Protein AF-A0ABD5DFS3-F1 (afdb_monomer_lite)

Secondary structure (DSSP, 8-state):
-HHHHHHHHHHHHHHHHHHHHHHHHHHHHHHHHHHHHHHHHHHHHHHHHHHHHTT-S-HHHHHHHHHHHHHHHHHHHHHH--

Organism: Acinetobacter baumannii (NCBI:txid470)

Radius of gyration: 22.95 Å; chains: 1; bounding box: 43×14×70 Å

Sequence (82 aa):
AQANVSTAQAQYDLMMAGYRAEEIAQAAAAVKQAQAAYDYAQNFYQRQLGLRASSAISANDLENARSSRDQAQATLKSAQDK

pLDDT: mean 90.6, std 9.8, range [60.19, 98.5]

InterPro domains:
  IPR059052 YbhG-like, alpha-helical hairpin domain [PF25881] (1-82)

Structure (mmCIF, N/CA/C/O backbone):
data_AF-A0ABD5DFS3-F1
#
_entry.id   AF-A0ABD5DFS3-F1
#
loop_
_atom_site.group_PDB
_atom_site.id
_atom_site.type_symbol
_atom_site.label_atom_id
_atom_site.label_alt_id
_atom_site.label_comp_id
_atom_site.label_asym_id
_atom_site.label_entity_id
_atom_site.label_seq_id
_atom_site.pdbx_PDB_ins_code
_atom_site.Cartn_x
_atom_site.Cartn_y
_atom_site.Cartn_z
_atom_site.occupancy
_atom_site.B_iso_or_equiv
_atom_site.auth_seq_id
_atom_site.auth_comp_id
_atom_site.auth_asym_id
_atom_site.auth_atom_id
_atom_site.pdbx_PDB_model_num
ATOM 1 N N . ALA A 1 1 ? -30.545 2.869 47.133 1.00 61.59 1 ALA A N 1
ATOM 2 C CA . ALA A 1 1 ? -29.653 3.690 46.281 1.00 61.59 1 ALA A CA 1
ATOM 3 C C . ALA A 1 1 ? -28.654 2.866 45.447 1.00 61.59 1 ALA A C 1
ATOM 5 O O . ALA A 1 1 ? -28.317 3.304 44.358 1.00 61.59 1 ALA A O 1
ATOM 6 N N . GLN A 1 2 ? -28.210 1.677 45.886 1.00 60.19 2 GLN A N 1
ATOM 7 C CA . GLN A 1 2 ? -27.204 0.862 45.168 1.00 60.19 2 GLN A CA 1
ATOM 8 C C . GLN A 1 2 ? -27.673 0.269 43.821 1.00 60.19 2 GLN A C 1
ATOM 10 O O . GLN A 1 2 ? -26.859 0.116 42.915 1.00 60.19 2 GLN A O 1
ATOM 15 N N . ALA A 1 3 ? -28.973 -0.001 43.649 1.00 62.84 3 ALA A N 1
ATOM 16 C CA . ALA A 1 3 ? -29.513 -0.558 42.401 1.00 62.84 3 ALA A CA 1
ATOM 17 C C . ALA A 1 3 ? -29.332 0.377 41.186 1.00 62.84 3 ALA A C 1
ATOM 19 O O . ALA A 1 3 ? -29.031 -0.085 40.092 1.00 62.84 3 ALA A O 1
ATOM 20 N N . ASN A 1 4 ? -29.428 1.696 41.382 1.00 66.38 4 ASN A N 1
ATOM 21 C CA . ASN A 1 4 ? -29.263 2.668 40.294 1.00 66.38 4 ASN A CA 1
ATOM 22 C C . ASN A 1 4 ? -27.804 2.775 39.828 1.00 66.38 4 ASN A C 1
ATOM 24 O O . ASN A 1 4 ? -27.550 2.993 38.648 1.00 66.38 4 ASN A O 1
ATOM 28 N N . VAL A 1 5 ? -26.849 2.583 40.744 1.00 72.50 5 VAL A N 1
ATOM 29 C CA . VAL A 1 5 ? -25.411 2.628 40.437 1.00 72.50 5 VAL A CA 1
ATOM 30 C C . VAL A 1 5 ? -24.993 1.400 39.627 1.00 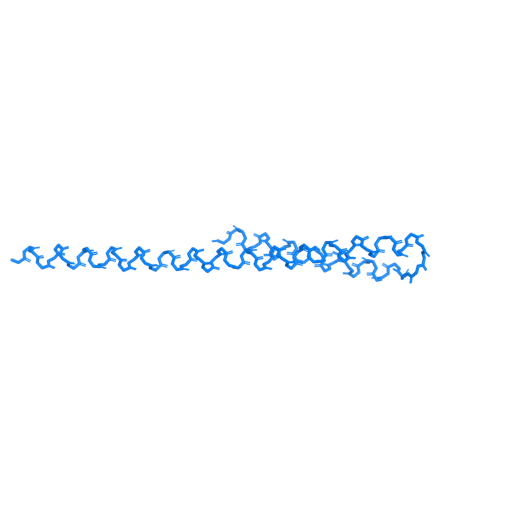72.50 5 VAL A C 1
ATOM 32 O O . VAL A 1 5 ? -24.284 1.539 38.636 1.00 72.50 5 VAL A O 1
ATOM 35 N N . SER A 1 6 ? -25.489 0.209 39.984 1.00 74.69 6 SER A N 1
ATOM 36 C CA . SER A 1 6 ? -25.197 -1.023 39.237 1.00 74.69 6 SER A CA 1
ATOM 37 C C . SER A 1 6 ? -25.736 -0.976 37.804 1.00 74.69 6 SER A C 1
ATOM 39 O O . SER A 1 6 ? -25.043 -1.393 36.879 1.00 74.69 6 SER A O 1
ATOM 41 N N . THR A 1 7 ? -26.939 -0.433 37.606 1.00 77.62 7 THR A N 1
ATOM 42 C CA . THR A 1 7 ? -27.533 -0.276 36.272 1.00 77.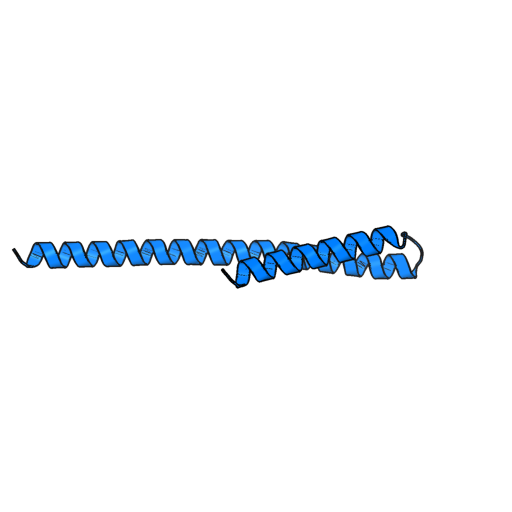62 7 THR A CA 1
ATOM 43 C C . THR A 1 7 ? -26.782 0.756 35.426 1.00 77.62 7 THR A C 1
ATOM 45 O O . THR A 1 7 ? -26.584 0.536 34.233 1.00 77.62 7 THR A O 1
ATOM 48 N N . ALA A 1 8 ? -26.330 1.860 36.030 1.00 77.56 8 ALA A N 1
ATOM 49 C CA . ALA A 1 8 ? -25.527 2.869 35.339 1.00 77.56 8 ALA A CA 1
ATOM 50 C C . ALA A 1 8 ? -24.153 2.321 34.913 1.00 77.56 8 ALA A C 1
ATOM 52 O O . ALA A 1 8 ? -23.724 2.566 33.788 1.00 77.56 8 ALA A O 1
ATOM 53 N N . GLN A 1 9 ? -23.500 1.528 35.770 1.00 80.44 9 GLN A N 1
ATOM 54 C CA . GLN A 1 9 ? -22.226 0.885 35.442 1.00 80.44 9 GLN A CA 1
ATOM 55 C C . GLN A 1 9 ? -22.377 -0.106 34.281 1.00 80.44 9 GLN A C 1
ATOM 57 O O . GLN A 1 9 ? -21.603 -0.060 33.333 1.00 80.44 9 GLN A O 1
ATOM 62 N N . ALA A 1 10 ? -23.421 -0.940 34.301 1.00 81.44 10 ALA A N 1
ATOM 63 C CA . ALA A 1 10 ? -23.680 -1.888 33.220 1.00 81.44 10 ALA A CA 1
ATOM 64 C C . ALA A 1 10 ? -23.946 -1.187 31.873 1.00 81.44 10 ALA A C 1
ATOM 66 O O . ALA A 1 10 ? -23.463 -1.639 30.837 1.00 81.44 10 ALA A O 1
ATOM 67 N N . GLN A 1 11 ? -24.678 -0.066 31.871 1.00 81.69 11 GLN A N 1
ATOM 68 C CA . GLN A 1 11 ? -24.887 0.735 30.657 1.00 81.69 11 GLN A CA 1
ATOM 69 C C . GLN A 1 11 ? -23.587 1.367 30.154 1.00 81.69 11 GLN A C 1
ATOM 71 O O . GLN A 1 11 ? -23.342 1.363 28.950 1.00 81.69 11 GLN A O 1
ATOM 76 N N . TYR A 1 12 ? -22.743 1.864 31.061 1.00 80.12 12 TYR A N 1
ATOM 77 C CA . TYR A 1 12 ? -21.428 2.395 30.713 1.00 80.12 12 TYR A CA 1
ATOM 78 C C . TYR A 1 12 ? -20.529 1.323 30.088 1.00 80.12 12 TYR A C 1
ATOM 80 O O . TYR A 1 12 ? -19.923 1.565 29.046 1.00 80.12 12 TYR A O 1
ATOM 88 N N . ASP A 1 13 ? -20.488 0.125 30.673 1.00 84.62 13 ASP A N 1
ATOM 89 C CA . ASP A 1 13 ? -19.670 -0.981 30.173 1.00 84.62 13 ASP A CA 1
ATOM 90 C C . ASP A 1 13 ? -20.155 -1.466 28.798 1.00 84.62 13 ASP A C 1
ATOM 92 O O . ASP A 1 13 ? -19.338 -1.698 27.907 1.00 84.62 13 ASP A O 1
ATOM 96 N N . LEU A 1 14 ? -21.476 -1.553 28.585 1.00 83.75 14 LEU A N 1
ATOM 97 C CA . LEU A 1 14 ? -22.069 -1.878 27.281 1.00 83.75 14 LEU A CA 1
ATOM 98 C C . LEU A 1 14 ? -21.760 -0.808 26.226 1.00 83.75 14 LEU A C 1
ATOM 100 O O . LEU A 1 14 ? -21.399 -1.141 25.099 1.00 83.75 14 LEU A O 1
ATOM 104 N N . MET A 1 15 ? -21.870 0.469 26.594 1.00 81.56 15 MET A N 1
ATOM 105 C CA . MET A 1 15 ? -21.572 1.600 25.715 1.00 81.56 15 MET A CA 1
ATOM 106 C C . MET A 1 15 ? -20.084 1.634 25.337 1.00 81.56 15 MET A C 1
ATOM 108 O O . MET A 1 15 ? -19.749 1.716 24.159 1.00 81.56 15 MET A O 1
ATOM 112 N N . MET A 1 16 ? -19.183 1.480 26.312 1.00 80.44 16 MET A N 1
ATOM 113 C CA . MET A 1 16 ? -17.736 1.367 26.088 1.00 80.44 16 MET A CA 1
ATOM 114 C C . MET A 1 16 ? -17.366 0.148 25.235 1.00 80.44 16 MET A C 1
ATOM 116 O O . MET A 1 16 ? -16.497 0.245 24.370 1.00 80.44 16 MET A O 1
ATOM 120 N N . ALA A 1 17 ? -18.008 -1.001 25.462 1.00 82.75 17 ALA A N 1
ATOM 121 C CA . ALA A 1 17 ? -17.792 -2.199 24.653 1.00 82.75 17 ALA A CA 1
ATOM 122 C C . ALA A 1 17 ? -18.243 -1.994 23.197 1.00 82.75 17 ALA A C 1
ATOM 124 O O . ALA A 1 17 ? -17.542 -2.425 22.283 1.00 82.75 17 ALA A O 1
ATOM 125 N N . GLY A 1 18 ? -19.368 -1.301 22.987 1.00 80.06 18 GLY A N 1
ATOM 126 C CA . GLY A 1 18 ? -19.853 -0.906 21.665 1.00 80.06 18 GLY A CA 1
ATOM 127 C C . GLY A 1 18 ? -18.856 -0.017 20.923 1.00 80.06 18 GLY A C 1
ATOM 128 O O . GLY A 1 18 ? -18.427 -0.378 19.830 1.00 80.06 18 GLY A O 1
ATOM 129 N N . TYR A 1 19 ? -18.401 1.072 21.553 1.00 73.88 19 TYR A N 1
ATOM 130 C CA . TYR A 1 19 ? -17.420 1.977 20.942 1.00 73.88 19 TYR A CA 1
ATOM 131 C C . TYR A 1 19 ? -16.119 1.272 20.568 1.00 73.88 19 TYR A C 1
ATOM 133 O O . TYR A 1 19 ? -15.627 1.443 19.457 1.00 73.88 19 TYR A O 1
ATOM 141 N N . ARG A 1 20 ? -15.611 0.392 21.436 1.00 84.44 20 ARG A N 1
ATOM 142 C CA . ARG A 1 20 ? -14.411 -0.397 21.125 1.00 84.44 20 ARG A CA 1
ATOM 143 C C . ARG A 1 20 ? -14.603 -1.308 19.917 1.00 84.44 20 ARG A C 1
ATOM 145 O O . ARG A 1 20 ? -13.679 -1.473 19.125 1.00 84.44 20 ARG A O 1
ATOM 152 N N . ALA A 1 21 ? -15.780 -1.915 19.769 1.00 86.38 21 ALA A N 1
ATOM 153 C CA . ALA A 1 21 ? -16.077 -2.749 18.609 1.00 86.38 21 ALA A CA 1
ATOM 154 C C . ALA A 1 21 ? -16.110 -1.921 17.314 1.00 86.38 21 ALA A C 1
ATOM 156 O O . ALA A 1 21 ? -15.584 -2.365 16.292 1.00 86.38 21 ALA A O 1
ATOM 157 N N . GLU A 1 22 ? -16.675 -0.713 17.361 1.00 83.25 22 GLU A N 1
ATOM 158 C CA . GLU A 1 22 ? -16.681 0.219 16.230 1.00 83.25 22 GLU A CA 1
ATOM 159 C C . GLU A 1 22 ? -15.265 0.694 15.872 1.00 83.25 22 GLU A C 1
ATOM 161 O O . GLU A 1 22 ? -14.901 0.680 14.696 1.00 83.25 22 GLU A O 1
ATOM 166 N N . GLU A 1 23 ? -14.436 1.032 16.862 1.00 86.44 23 GLU A N 1
ATOM 167 C CA . GLU A 1 23 ? -13.033 1.419 16.664 1.00 86.44 23 GLU A CA 1
ATOM 168 C C . GLU A 1 23 ? -12.219 0.288 16.012 1.00 86.44 23 GLU A C 1
ATOM 170 O O . GLU A 1 23 ? -11.511 0.514 15.027 1.00 86.44 23 GLU A O 1
ATOM 175 N N . ILE A 1 24 ? -12.378 -0.954 16.488 1.00 87.81 24 ILE A N 1
ATOM 176 C CA . ILE A 1 24 ? -11.734 -2.134 15.888 1.00 87.81 24 ILE A CA 1
ATOM 177 C C . ILE A 1 24 ? -12.216 -2.345 14.448 1.00 87.81 24 ILE A C 1
ATOM 179 O O . ILE A 1 24 ? -11.413 -2.638 13.560 1.00 87.81 24 ILE A O 1
ATOM 183 N N . ALA A 1 25 ? -13.518 -2.194 14.189 1.00 90.75 25 ALA A N 1
ATOM 184 C CA . ALA A 1 25 ? -14.070 -2.343 12.847 1.00 90.75 25 ALA A CA 1
ATOM 185 C C . ALA A 1 25 ? -13.518 -1.282 11.879 1.00 90.75 25 ALA A C 1
ATOM 187 O O . ALA A 1 25 ? -13.188 -1.608 10.735 1.00 90.75 25 ALA A O 1
ATOM 188 N N . GLN A 1 26 ? -13.361 -0.038 12.339 1.00 90.00 26 GLN A N 1
ATOM 189 C CA . GLN A 1 26 ? -12.758 1.046 11.564 1.00 90.00 26 GLN A CA 1
ATOM 190 C C . GLN A 1 26 ? -11.274 0.787 11.276 1.00 90.00 26 GLN A C 1
ATOM 192 O O . GLN A 1 26 ? -10.849 0.913 10.125 1.00 90.00 26 GLN A O 1
ATOM 197 N N . ALA A 1 27 ? -10.499 0.360 12.277 1.00 90.56 27 ALA A N 1
ATOM 198 C CA . ALA A 1 27 ? -9.095 -0.008 12.097 1.00 90.56 27 ALA A CA 1
ATOM 199 C C . ALA A 1 27 ? -8.942 -1.175 11.104 1.00 90.56 27 ALA A C 1
ATOM 201 O O . ALA A 1 27 ? -8.168 -1.097 10.149 1.00 90.56 27 ALA A O 1
ATOM 202 N N . ALA A 1 28 ? -9.762 -2.222 11.241 1.00 92.75 28 ALA A N 1
ATOM 203 C CA . ALA A 1 28 ? -9.767 -3.356 10.320 1.00 92.75 28 ALA A CA 1
ATOM 204 C C . ALA A 1 28 ? -10.141 -2.949 8.883 1.00 92.75 28 ALA A C 1
ATOM 206 O O . ALA A 1 28 ? -9.573 -3.475 7.922 1.00 92.75 28 ALA A O 1
ATOM 207 N N . ALA A 1 29 ? -11.080 -2.013 8.712 1.00 95.62 29 ALA A N 1
ATOM 208 C CA . ALA A 1 29 ? -11.426 -1.471 7.401 1.00 95.62 29 ALA A CA 1
ATOM 209 C C . ALA A 1 29 ? -10.258 -0.680 6.788 1.00 95.62 29 ALA A C 1
ATOM 211 O O . ALA A 1 29 ? -9.946 -0.876 5.611 1.00 95.62 29 ALA A O 1
ATOM 212 N N . ALA A 1 30 ? -9.568 0.141 7.585 1.00 94.56 30 ALA A N 1
ATOM 213 C CA . ALA A 1 30 ? -8.394 0.889 7.142 1.00 94.56 30 ALA A CA 1
ATOM 214 C C . ALA A 1 30 ? -7.253 -0.040 6.694 1.00 94.56 30 ALA A C 1
ATOM 216 O O . ALA A 1 30 ? -6.676 0.168 5.624 1.00 94.56 30 ALA A O 1
ATOM 217 N N . VAL A 1 31 ? -6.980 -1.111 7.451 1.00 96.88 31 VAL A N 1
ATOM 218 C CA . VAL A 1 31 ? -5.999 -2.141 7.067 1.00 96.88 31 VAL A CA 1
ATOM 219 C C . VAL A 1 31 ? -6.391 -2.800 5.748 1.00 96.88 31 VAL A C 1
ATOM 221 O O . VAL A 1 31 ? -5.563 -2.899 4.845 1.00 96.88 31 VAL A O 1
ATOM 224 N N . LYS A 1 32 ? -7.655 -3.216 5.593 1.00 97.25 32 LYS A N 1
ATOM 225 C CA . LYS A 1 32 ? -8.137 -3.843 4.350 1.00 97.25 32 LYS A CA 1
ATOM 226 C C . LYS A 1 32 ? -8.002 -2.917 3.144 1.00 97.25 32 LYS A C 1
ATOM 228 O O . LYS A 1 32 ? -7.582 -3.363 2.078 1.00 97.25 32 LYS A O 1
ATOM 233 N N . GLN A 1 33 ? -8.330 -1.638 3.304 1.00 97.69 33 GLN A N 1
ATOM 234 C CA . GLN A 1 33 ? -8.184 -0.649 2.240 1.00 97.69 33 GLN A CA 1
ATOM 235 C C . GLN A 1 33 ? -6.713 -0.467 1.847 1.00 97.69 33 GLN A C 1
ATOM 237 O O . GLN A 1 33 ? -6.384 -0.485 0.659 1.00 97.69 33 GLN A O 1
ATOM 242 N N . ALA A 1 34 ? -5.823 -0.325 2.831 1.00 97.62 34 ALA A N 1
ATOM 243 C CA . ALA A 1 34 ? -4.397 -0.175 2.577 1.00 97.62 34 ALA A CA 1
ATOM 244 C C . ALA A 1 34 ? -3.787 -1.439 1.945 1.00 97.62 34 ALA A C 1
ATOM 246 O O . ALA A 1 34 ? -2.942 -1.334 1.057 1.00 97.62 34 ALA A O 1
ATOM 247 N N . GLN A 1 35 ? -4.267 -2.624 2.334 1.00 97.75 35 GLN A N 1
ATOM 248 C CA . GLN A 1 35 ? -3.846 -3.898 1.751 1.00 97.75 35 GLN A CA 1
ATOM 249 C C . GLN A 1 35 ? -4.220 -3.966 0.271 1.00 97.75 35 GLN A C 1
ATOM 251 O O . GLN A 1 35 ? -3.364 -4.244 -0.562 1.00 97.75 35 GLN A O 1
ATOM 256 N N . ALA A 1 36 ? -5.465 -3.630 -0.075 1.00 98.38 36 ALA A N 1
ATOM 257 C CA . ALA A 1 36 ? -5.909 -3.616 -1.466 1.00 98.38 36 ALA A CA 1
ATOM 258 C C . ALA A 1 36 ? -5.098 -2.628 -2.326 1.00 98.38 36 ALA A C 1
ATOM 260 O O . ALA A 1 36 ? -4.745 -2.935 -3.467 1.00 98.38 36 ALA A O 1
ATOM 261 N N . ALA A 1 37 ? -4.763 -1.455 -1.777 1.00 98.06 37 ALA A N 1
ATOM 262 C CA . ALA A 1 37 ? -3.917 -0.476 -2.457 1.00 98.06 37 ALA A CA 1
ATOM 263 C C . ALA A 1 37 ? -2.489 -1.003 -2.686 1.00 98.06 37 ALA A C 1
ATOM 265 O O . ALA A 1 37 ? -1.939 -0.842 -3.779 1.00 98.06 37 ALA A O 1
ATOM 266 N N . TYR A 1 38 ? -1.904 -1.668 -1.685 1.00 98.44 38 TYR A N 1
ATOM 267 C CA . TYR A 1 38 ? -0.598 -2.312 -1.809 1.00 98.44 38 TYR A CA 1
ATOM 268 C C . TYR A 1 38 ? -0.606 -3.431 -2.854 1.00 98.44 38 TYR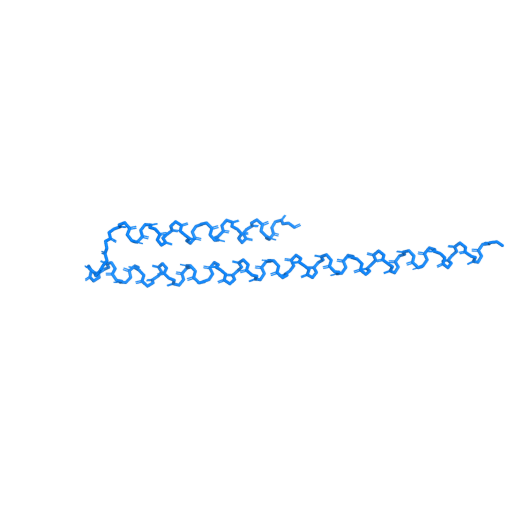 A C 1
ATOM 270 O O . TYR A 1 38 ? 0.252 -3.443 -3.736 1.00 98.44 38 TYR A O 1
ATOM 278 N N . ASP A 1 39 ? -1.598 -4.320 -2.814 1.00 98.38 39 ASP A N 1
ATOM 279 C CA . ASP A 1 39 ? -1.719 -5.434 -3.756 1.00 98.38 39 ASP A CA 1
ATOM 280 C C . ASP A 1 39 ? -1.849 -4.927 -5.196 1.00 98.38 39 ASP A C 1
ATOM 282 O O . ASP A 1 39 ? -1.223 -5.456 -6.120 1.00 98.38 39 ASP A O 1
ATOM 286 N N . TYR A 1 40 ? -2.622 -3.859 -5.401 1.00 98.31 40 TYR A N 1
ATOM 287 C CA . TYR A 1 40 ? -2.718 -3.198 -6.696 1.00 98.31 40 TYR A CA 1
ATOM 288 C C . TYR A 1 40 ? -1.356 -2.667 -7.166 1.00 98.31 40 TYR A C 1
ATOM 290 O O . TYR A 1 40 ? -0.921 -2.983 -8.277 1.00 98.31 40 TYR A O 1
ATOM 298 N N . ALA A 1 41 ? -0.658 -1.900 -6.323 1.00 98.25 41 ALA A N 1
ATOM 299 C CA . ALA A 1 41 ? 0.633 -1.313 -6.672 1.00 98.25 41 ALA A CA 1
ATOM 300 C C . ALA A 1 41 ? 1.710 -2.385 -6.922 1.00 98.25 41 ALA A C 1
ATOM 302 O O . ALA A 1 41 ? 2.514 -2.261 -7.847 1.00 98.25 41 ALA A O 1
ATOM 303 N N . GLN A 1 42 ? 1.684 -3.480 -6.161 1.00 98.25 42 GLN A N 1
ATOM 304 C CA . GLN A 1 42 ? 2.575 -4.625 -6.334 1.00 98.25 42 GLN A CA 1
ATOM 305 C C . GLN A 1 42 ? 2.331 -5.341 -7.668 1.00 98.25 42 GLN A C 1
ATOM 307 O O . GLN A 1 42 ? 3.284 -5.630 -8.397 1.00 98.25 42 GLN A O 1
ATOM 312 N N . ASN A 1 43 ? 1.069 -5.581 -8.029 1.00 98.38 43 ASN A N 1
ATOM 313 C CA . ASN A 1 43 ? 0.715 -6.161 -9.326 1.00 98.38 43 ASN A CA 1
ATOM 314 C C . ASN A 1 43 ? 1.093 -5.238 -10.490 1.00 98.38 43 ASN A C 1
ATOM 316 O O . ASN A 1 43 ? 1.576 -5.700 -11.528 1.00 98.38 43 ASN A O 1
ATOM 320 N N . PHE A 1 44 ? 0.901 -3.929 -10.324 1.00 97.94 44 PHE A N 1
ATOM 321 C CA . PHE A 1 44 ? 1.306 -2.938 -11.313 1.00 97.94 44 PHE A CA 1
ATOM 322 C C . PHE A 1 44 ? 2.823 -2.951 -11.528 1.00 97.94 44 PHE A C 1
ATOM 324 O O . PHE A 1 44 ? 3.268 -3.100 -12.666 1.00 97.94 44 PHE A O 1
ATOM 331 N N . TYR A 1 45 ? 3.614 -2.897 -10.454 1.00 98.06 45 TYR A N 1
ATOM 332 C CA . TYR A 1 45 ? 5.073 -2.989 -10.521 1.00 98.06 45 TYR A CA 1
ATOM 333 C C . TYR A 1 45 ? 5.548 -4.290 -11.188 1.00 98.06 45 TYR A C 1
ATOM 335 O O . TYR A 1 45 ? 6.433 -4.257 -12.043 1.00 98.06 45 TYR A O 1
ATOM 343 N N . GLN A 1 46 ? 4.907 -5.426 -10.891 1.00 97.38 46 GLN A N 1
ATOM 344 C CA . GLN A 1 46 ? 5.233 -6.705 -11.528 1.00 97.38 46 GLN A CA 1
ATOM 345 C C . GLN A 1 46 ? 4.997 -6.683 -13.047 1.00 97.38 46 GLN A C 1
ATOM 347 O O . GLN A 1 46 ? 5.813 -7.202 -13.810 1.00 97.38 46 GLN A O 1
ATOM 352 N N . ARG A 1 47 ? 3.910 -6.051 -13.509 1.00 97.50 47 ARG A N 1
ATOM 353 C CA . ARG A 1 47 ? 3.669 -5.846 -14.947 1.00 97.50 47 ARG A CA 1
ATOM 354 C C . ARG A 1 47 ? 4.723 -4.931 -15.563 1.00 97.50 47 ARG A C 1
ATOM 356 O O . ARG A 1 47 ? 5.232 -5.250 -16.635 1.00 97.50 47 ARG A O 1
ATOM 363 N N . GLN A 1 48 ? 5.090 -3.846 -14.877 1.00 97.56 48 GLN A N 1
ATOM 364 C CA . GLN A 1 48 ? 6.138 -2.941 -15.352 1.00 97.56 48 GLN A CA 1
ATOM 365 C C . GLN A 1 48 ? 7.488 -3.659 -15.489 1.00 97.56 48 GLN A C 1
ATOM 367 O O . GLN A 1 48 ? 8.181 -3.436 -16.474 1.00 97.56 48 GLN A O 1
ATOM 372 N N . LEU A 1 49 ? 7.844 -4.578 -14.582 1.00 95.88 49 LEU A N 1
ATOM 373 C CA . LEU A 1 49 ? 9.062 -5.392 -14.717 1.00 95.88 49 LEU A CA 1
ATOM 374 C C . LEU A 1 49 ? 9.084 -6.193 -16.026 1.00 95.88 49 LEU A C 1
ATOM 376 O O . LEU A 1 49 ? 10.089 -6.179 -16.737 1.00 95.88 49 LEU A O 1
ATOM 380 N N . GLY A 1 50 ? 7.970 -6.847 -16.367 1.00 96.00 50 GLY A N 1
ATOM 381 C CA . GLY A 1 50 ? 7.838 -7.586 -17.625 1.00 96.00 50 GLY A CA 1
ATOM 382 C C . GLY A 1 50 ? 7.955 -6.677 -18.851 1.00 96.00 50 GLY A C 1
ATOM 383 O O . GLY A 1 50 ? 8.713 -6.973 -19.772 1.00 96.00 50 GLY A O 1
ATOM 384 N N . LEU A 1 51 ? 7.276 -5.526 -18.828 1.00 96.19 51 LEU A N 1
ATOM 385 C CA . LEU A 1 51 ? 7.345 -4.535 -19.906 1.00 96.19 51 LEU A CA 1
ATOM 386 C C . LEU A 1 51 ? 8.744 -3.924 -20.051 1.00 96.19 51 LEU A C 1
ATOM 388 O O . LEU A 1 51 ? 9.177 -3.616 -21.164 1.00 96.19 51 LEU A O 1
ATOM 392 N N . ARG A 1 52 ? 9.482 -3.756 -18.946 1.00 95.62 52 ARG A N 1
ATOM 393 C CA . ARG A 1 52 ? 10.850 -3.237 -19.004 1.00 95.62 52 ARG A CA 1
ATOM 394 C C . ARG A 1 52 ? 11.799 -4.262 -19.621 1.00 95.62 52 ARG A C 1
ATOM 396 O O . ARG A 1 52 ? 12.663 -3.878 -20.407 1.00 95.62 52 ARG A O 1
ATOM 403 N N . ALA A 1 53 ? 11.613 -5.547 -19.314 1.00 93.25 53 ALA A N 1
ATOM 404 C CA . ALA A 1 53 ? 12.378 -6.632 -19.925 1.00 93.25 53 ALA A CA 1
ATOM 405 C C . ALA A 1 53 ? 12.183 -6.682 -21.452 1.00 93.25 53 ALA A C 1
ATOM 407 O O . ALA A 1 53 ? 13.139 -6.922 -22.183 1.00 93.25 53 ALA A O 1
ATOM 408 N N . SER A 1 54 ? 10.982 -6.358 -21.945 1.00 95.12 54 SER A N 1
ATOM 409 C CA . SER A 1 54 ? 10.708 -6.195 -23.379 1.00 95.12 54 SER A CA 1
ATOM 410 C C . SER A 1 54 ? 11.050 -4.802 -23.934 1.00 95.12 54 SER A C 1
ATOM 412 O O . SER A 1 54 ? 10.692 -4.498 -25.067 1.00 95.12 54 SER A O 1
ATOM 414 N N . SER A 1 55 ? 11.714 -3.936 -23.157 1.00 93.69 55 SER A N 1
ATOM 415 C CA . SER A 1 55 ? 12.046 -2.543 -23.515 1.00 93.69 55 SER A CA 1
ATOM 416 C C . SER A 1 55 ? 10.852 -1.670 -23.942 1.00 93.69 55 SER A C 1
ATOM 418 O O . SER A 1 55 ? 11.034 -0.684 -24.649 1.00 93.69 55 SER A O 1
ATOM 420 N N . ALA A 1 56 ? 9.636 -1.999 -23.492 1.00 94.81 56 ALA A N 1
ATOM 421 C CA . ALA A 1 56 ? 8.403 -1.286 -23.844 1.00 94.81 56 ALA A CA 1
ATOM 422 C C . ALA A 1 56 ? 8.150 -0.026 -22.992 1.00 94.81 56 ALA A C 1
ATOM 424 O O . ALA A 1 56 ? 7.313 0.797 -23.349 1.00 94.81 56 ALA A O 1
ATOM 425 N N . ILE A 1 57 ? 8.860 0.121 -21.869 1.00 95.94 57 ILE A N 1
ATOM 426 C CA . ILE A 1 57 ? 8.769 1.269 -20.954 1.00 95.94 57 ILE A CA 1
ATOM 427 C C . ILE A 1 57 ? 10.165 1.780 -20.583 1.00 95.94 57 ILE A C 1
ATOM 429 O O . ILE A 1 57 ? 11.168 1.068 -20.731 1.00 95.94 57 ILE A O 1
ATOM 433 N N . SER A 1 58 ? 10.237 3.000 -20.049 1.00 96.62 58 SER A N 1
ATOM 434 C CA . SER A 1 58 ? 11.496 3.584 -19.589 1.00 96.62 58 SER A CA 1
ATOM 435 C C . SER A 1 58 ? 11.940 3.027 -18.226 1.00 96.62 58 SER A C 1
ATOM 437 O O . SER A 1 58 ? 11.187 2.370 -17.508 1.00 96.62 58 SER A O 1
ATOM 439 N N . ALA A 1 59 ? 13.199 3.283 -17.846 1.00 94.44 59 ALA A N 1
ATOM 440 C CA . ALA A 1 59 ? 13.665 2.978 -16.486 1.00 94.44 59 ALA A CA 1
ATOM 441 C C . ALA A 1 59 ? 12.927 3.823 -15.430 1.00 94.44 59 ALA A C 1
ATOM 443 O O . ALA A 1 59 ? 12.612 3.316 -14.357 1.00 94.44 59 ALA A O 1
ATOM 444 N N . ASN A 1 60 ? 12.589 5.067 -15.781 1.00 96.62 60 ASN A N 1
ATOM 445 C CA . ASN A 1 60 ? 11.859 5.992 -14.922 1.00 96.62 60 ASN A CA 1
ATOM 446 C C . ASN A 1 60 ? 10.433 5.497 -14.625 1.00 96.62 60 ASN A C 1
ATOM 448 O O . ASN A 1 60 ? 9.977 5.572 -13.491 1.00 96.62 60 ASN A O 1
ATOM 452 N N . ASP A 1 61 ? 9.741 4.915 -15.612 1.00 96.38 61 ASP A N 1
ATOM 453 C CA . ASP A 1 61 ? 8.392 4.357 -15.409 1.00 96.38 61 ASP A CA 1
ATOM 454 C C . ASP A 1 61 ? 8.399 3.185 -14.419 1.00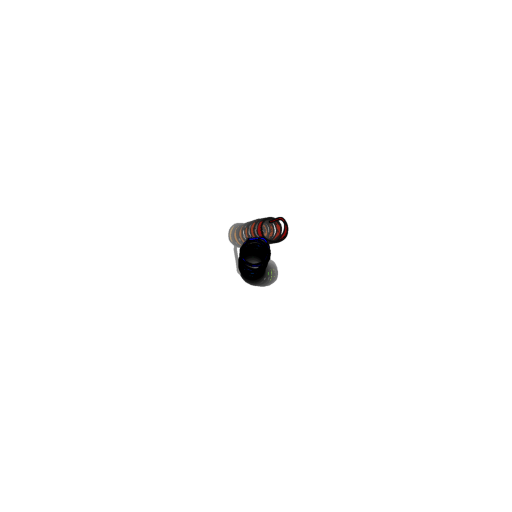 96.38 61 ASP A C 1
ATOM 456 O O . ASP A 1 61 ? 7.528 3.079 -13.552 1.00 96.38 61 ASP A O 1
ATOM 460 N N . LEU A 1 62 ? 9.416 2.321 -14.507 1.00 96.56 62 LEU A N 1
ATOM 461 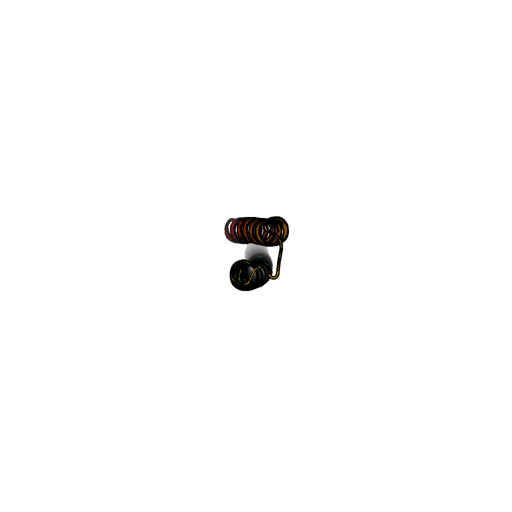C CA . LEU A 1 62 ? 9.597 1.215 -13.569 1.00 96.56 62 LEU A CA 1
ATOM 462 C C . LEU A 1 62 ? 9.918 1.714 -12.152 1.00 96.56 62 LEU A C 1
ATOM 464 O O . LEU A 1 62 ? 9.419 1.158 -11.172 1.00 96.56 62 LEU A O 1
ATOM 468 N N . GLU A 1 63 ? 10.748 2.749 -12.037 1.00 97.44 63 GLU A N 1
ATOM 469 C CA . GLU A 1 63 ? 11.110 3.361 -10.758 1.00 97.44 63 GLU A CA 1
ATOM 470 C C . GLU A 1 63 ? 9.919 4.059 -10.092 1.00 97.44 63 GLU A C 1
ATOM 472 O O . GLU A 1 63 ? 9.697 3.886 -8.892 1.00 97.44 63 GLU A O 1
ATOM 477 N N . ASN A 1 64 ? 9.082 4.744 -10.872 1.00 97.88 64 ASN A N 1
ATOM 478 C CA . ASN A 1 64 ? 7.822 5.303 -10.387 1.00 97.88 64 ASN A CA 1
ATOM 479 C C . ASN A 1 64 ? 6.900 4.203 -9.847 1.00 97.88 64 ASN A C 1
ATOM 481 O O . ASN A 1 64 ? 6.389 4.316 -8.734 1.00 97.88 64 ASN A O 1
ATOM 485 N N . ALA A 1 65 ? 6.743 3.100 -10.586 1.00 97.81 65 ALA A N 1
ATOM 486 C CA . ALA A 1 65 ? 5.927 1.970 -10.145 1.00 97.81 65 ALA A CA 1
ATOM 487 C C . ALA A 1 65 ? 6.456 1.330 -8.850 1.00 97.81 65 ALA A C 1
ATOM 489 O O . ALA A 1 65 ? 5.669 0.993 -7.962 1.00 97.81 65 ALA A O 1
ATOM 490 N N . ARG A 1 66 ? 7.783 1.198 -8.716 1.00 98.06 66 ARG A N 1
ATOM 491 C CA . ARG A 1 66 ? 8.431 0.735 -7.479 1.00 98.06 66 ARG A CA 1
ATOM 492 C C . ARG A 1 66 ? 8.131 1.682 -6.319 1.00 98.06 66 ARG A C 1
ATOM 494 O O . ARG A 1 66 ? 7.695 1.226 -5.267 1.00 98.06 66 ARG A O 1
ATOM 501 N N . SER A 1 67 ? 8.314 2.982 -6.531 1.00 98.31 67 SER A N 1
ATOM 502 C CA . SER A 1 67 ? 8.111 4.010 -5.507 1.00 98.31 67 SER A CA 1
ATOM 503 C C . SER A 1 67 ? 6.660 4.038 -5.017 1.00 98.31 67 SER A C 1
ATOM 505 O O . SER A 1 67 ? 6.415 4.070 -3.813 1.00 98.31 67 SER A O 1
ATOM 507 N N . SER A 1 68 ? 5.683 3.931 -5.926 1.00 97.94 68 SER A N 1
ATOM 508 C CA . SER A 1 68 ? 4.264 3.817 -5.562 1.00 97.94 68 SER A CA 1
ATOM 509 C C . SER A 1 68 ? 3.960 2.550 -4.755 1.00 97.94 68 SER A C 1
ATOM 511 O O . SER A 1 68 ? 3.192 2.606 -3.794 1.00 97.94 68 SER A O 1
ATOM 513 N N . ARG A 1 69 ? 4.574 1.410 -5.104 1.00 98.50 69 ARG A N 1
ATOM 514 C CA . ARG A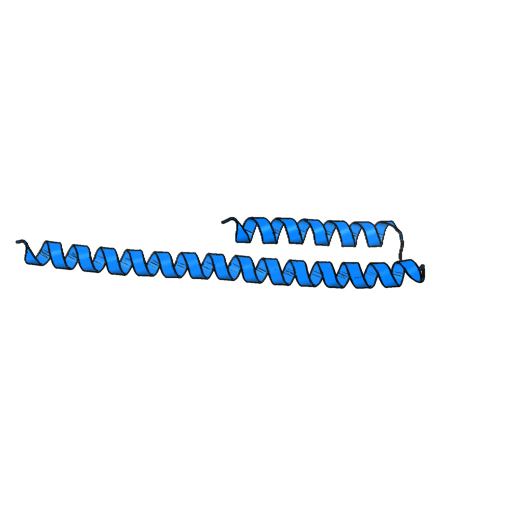 1 69 ? 4.453 0.160 -4.337 1.00 98.50 69 ARG A CA 1
ATOM 515 C C . ARG A 1 69 ? 5.011 0.326 -2.928 1.00 98.50 69 ARG A C 1
ATOM 517 O O . ARG A 1 69 ? 4.343 -0.054 -1.969 1.00 98.50 69 ARG A O 1
ATOM 524 N N . ASP A 1 70 ? 6.200 0.906 -2.801 1.00 98.31 70 ASP A N 1
ATOM 525 C CA . ASP A 1 70 ? 6.869 1.109 -1.512 1.00 98.31 70 ASP A CA 1
ATOM 526 C C . ASP A 1 70 ? 6.062 2.061 -0.614 1.00 98.31 70 ASP A C 1
ATOM 528 O O . ASP A 1 70 ? 5.877 1.796 0.574 1.00 98.31 70 ASP A O 1
ATOM 532 N N . GLN A 1 71 ? 5.488 3.121 -1.189 1.00 98.44 71 GLN A N 1
ATOM 533 C CA . GLN A 1 71 ? 4.596 4.023 -0.464 1.00 98.44 71 GLN A CA 1
ATOM 534 C C . GLN A 1 71 ? 3.334 3.304 0.031 1.00 98.44 71 GLN A C 1
ATOM 536 O O . GLN A 1 71 ? 2.983 3.426 1.205 1.00 98.44 71 GLN A O 1
ATOM 541 N N . ALA A 1 72 ? 2.680 2.511 -0.824 1.00 98.06 72 ALA A N 1
ATOM 542 C CA . ALA A 1 72 ? 1.509 1.731 -0.427 1.00 98.06 72 ALA A CA 1
ATOM 543 C C . ALA A 1 72 ? 1.846 0.702 0.667 1.00 98.06 72 ALA A C 1
ATOM 545 O O . ALA A 1 72 ? 1.052 0.486 1.582 1.00 98.06 72 ALA A O 1
ATOM 546 N N . GLN A 1 73 ? 3.050 0.120 0.626 1.00 98.12 73 GLN A N 1
ATOM 547 C CA . GLN A 1 73 ? 3.546 -0.782 1.665 1.00 98.12 73 GLN A CA 1
ATOM 548 C C . GLN A 1 73 ? 3.690 -0.068 3.010 1.00 98.12 73 GLN A C 1
ATOM 550 O O . GLN A 1 73 ? 3.283 -0.600 4.042 1.00 98.12 73 GLN A O 1
ATOM 555 N N . ALA A 1 74 ? 4.255 1.141 3.002 1.00 98.06 74 ALA A N 1
ATOM 556 C CA . ALA A 1 74 ? 4.403 1.950 4.205 1.00 98.06 74 ALA A CA 1
ATOM 557 C C . ALA A 1 74 ? 3.037 2.341 4.791 1.00 98.06 74 ALA A C 1
ATOM 559 O O . ALA A 1 74 ? 2.846 2.269 6.004 1.00 98.06 74 ALA A O 1
ATOM 560 N N . THR A 1 75 ? 2.065 2.693 3.942 1.00 96.75 75 THR A N 1
ATOM 561 C CA . THR A 1 75 ? 0.690 2.979 4.375 1.00 96.75 75 THR A CA 1
ATOM 562 C C . THR A 1 75 ? 0.013 1.753 4.985 1.00 96.75 75 THR A C 1
ATOM 564 O O . THR A 1 75 ? -0.601 1.876 6.041 1.00 96.75 75 THR A O 1
ATOM 567 N N . LEU A 1 76 ? 0.156 0.573 4.372 1.00 97.25 76 LEU A N 1
ATOM 568 C CA . LEU A 1 76 ? -0.358 -0.683 4.923 1.00 97.25 76 LEU A CA 1
ATOM 569 C C . LEU A 1 76 ? 0.242 -0.979 6.294 1.00 97.25 76 LEU A C 1
ATOM 571 O O . LEU A 1 76 ? -0.500 -1.225 7.241 1.00 97.25 76 LEU A O 1
ATOM 575 N N . LYS A 1 77 ? 1.568 -0.889 6.418 1.00 95.75 77 LYS A N 1
ATOM 576 C CA . LYS A 1 77 ? 2.247 -1.114 7.693 1.00 95.75 77 LYS A CA 1
ATOM 577 C C . LYS A 1 77 ? 1.764 -0.134 8.763 1.00 95.75 77 LYS A C 1
ATOM 579 O O . LYS A 1 77 ? 1.390 -0.544 9.851 1.00 95.75 77 LYS A O 1
ATOM 584 N N . SER A 1 78 ? 1.663 1.151 8.424 1.00 95.00 78 SER A N 1
ATOM 585 C CA . SER A 1 78 ? 1.134 2.153 9.350 1.00 95.00 78 SER A CA 1
ATOM 586 C C . SER A 1 78 ? -0.326 1.906 9.740 1.00 95.00 78 SER A C 1
ATOM 588 O O . SER A 1 78 ? -0.714 2.324 10.825 1.00 95.00 78 SER A O 1
ATOM 590 N N . ALA A 1 79 ? -1.144 1.298 8.878 1.00 92.81 79 ALA A N 1
ATOM 591 C CA . ALA A 1 79 ? -2.518 0.933 9.214 1.00 92.81 79 ALA A CA 1
ATOM 592 C C . ALA A 1 79 ? -2.582 -0.308 10.118 1.00 92.81 79 ALA A C 1
ATOM 594 O O . ALA A 1 79 ? -3.498 -0.406 10.921 1.00 92.81 79 ALA A O 1
ATOM 595 N N . GLN A 1 80 ? -1.629 -1.235 9.983 1.00 91.38 80 GLN A N 1
ATOM 596 C CA . GLN A 1 80 ? -1.513 -2.439 10.817 1.00 91.38 80 GLN A CA 1
ATOM 597 C C . GLN A 1 80 ? -0.952 -2.144 12.212 1.00 91.38 80 GLN A C 1
ATOM 599 O O . GLN A 1 80 ? -1.308 -2.834 13.161 1.00 91.38 80 GLN A O 1
ATOM 604 N N . ASP A 1 81 ? -0.081 -1.139 12.322 1.00 87.50 81 ASP A N 1
ATOM 605 C CA . ASP A 1 81 ? 0.560 -0.735 13.579 1.00 87.50 81 ASP A CA 1
ATOM 606 C C . ASP A 1 81 ? -0.333 0.183 14.452 1.00 87.50 81 ASP A C 1
ATOM 608 O O . ASP A 1 81 ? 0.065 0.537 15.563 1.00 87.50 81 ASP A O 1
ATOM 612 N N . LYS A 1 82 ? -1.504 0.605 13.950 1.00 70.00 82 LYS A N 1
ATOM 613 C CA . LYS A 1 82 ? -2.494 1.430 14.668 1.00 70.00 82 LYS A CA 1
ATOM 614 C C . LYS A 1 82 ? -3.477 0.579 15.459 1.00 70.00 82 LYS A C 1
ATOM 616 O O . LYS A 1 82 ? -3.788 1.004 16.591 1.00 70.00 82 LYS A O 1
#

Foldseek 3Di:
DVVVVVVVVVVVVVVVVVVVVVVVVVLVVQLVVLVVQLVVLVVVLVVVVVCVVVVNDDPVVSVVSVVSNVVSVVSNVVSVVD